Protein AF-A0A388QB40-F1 (afdb_monomer_lite)

pLDDT: mean 79.17, std 16.19, range [28.7, 96.88]

Secondary structure (DSSP, 8-state):
------SSS---PPPHHHHHHHHHHHHHHHHHTT--EEEEPPTTGGG-HHHHHHH-HHHHHHTT-SSEEEE-SS-HHHHHHHH--SEEEES-SSHHHHHHTTSSSEEEEE-TT----HHHHHHHTTTSEEESSHHHHHHHHHHHHHT-SPP----HHHHHHTS-SS-HHHHHHHHT-

Foldseek 3Di:
DDADDDDPPGDGDDDLVVVLVLVLVVLVVCLVLVHQEEAEDAACPPVPPVVCVVRPVVVVVQVPRDRYHYDNNDHLLRCCVVVVDQEDEEADPPPNVLSPLPHQHAYEYACPPPDDDPVLVVQCVLRHHYDPDSVSSVVQVVCVSVVNRDHRNDCVSCCPPPNPDDDPVVVVVVVVD

Structure (mmCIF, N/CA/C/O backbone):
data_AF-A0A388QB40-F1
#
_entry.id   AF-A0A388QB40-F1
#
loop_
_atom_site.group_PDB
_atom_site.id
_atom_site.type_symbol
_atom_site.label_atom_id
_atom_site.label_alt_id
_atom_site.label_comp_id
_atom_site.label_asym_id
_atom_site.label_entity_id
_atom_site.label_seq_id
_atom_site.pdbx_PDB_ins_code
_atom_site.Cartn_x
_atom_site.Cartn_y
_atom_site.Cartn_z
_atom_site.occupancy
_atom_site.B_iso_or_equiv
_atom_site.auth_seq_id
_atom_site.auth_comp_id
_atom_site.auth_asym_id
_atom_site.auth_atom_id
_atom_site.pdbx_PDB_model_num
ATOM 1 N N . MET A 1 1 ? 26.230 8.023 7.427 1.00 31.20 1 MET A N 1
ATOM 2 C CA . MET A 1 1 ? 25.124 7.946 6.451 1.00 31.20 1 MET A CA 1
ATOM 3 C C . MET A 1 1 ? 24.905 6.461 6.228 1.00 31.20 1 MET A C 1
ATOM 5 O O . MET A 1 1 ? 25.755 5.847 5.604 1.00 31.20 1 MET A O 1
ATOM 9 N N . ASN A 1 2 ? 23.902 5.859 6.870 1.00 28.70 2 ASN A N 1
ATOM 10 C CA . ASN A 1 2 ? 23.722 4.404 6.849 1.00 28.70 2 ASN A CA 1
ATOM 11 C C . ASN A 1 2 ? 22.47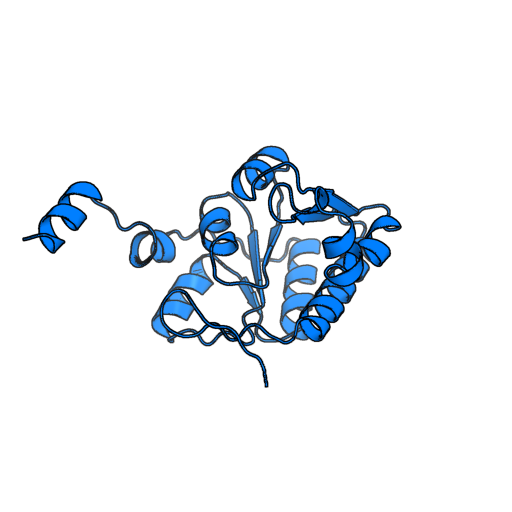9 4.088 6.024 1.00 28.70 2 ASN A C 1
ATOM 13 O O . ASN A 1 2 ? 21.368 4.128 6.542 1.00 28.70 2 ASN A O 1
ATOM 17 N N . PHE A 1 3 ? 22.694 3.834 4.740 1.00 31.09 3 PHE A N 1
ATOM 18 C CA . PHE A 1 3 ? 21.714 3.220 3.853 1.00 31.09 3 PHE A CA 1
ATOM 19 C C . PHE A 1 3 ? 22.102 1.742 3.727 1.00 31.09 3 PHE A C 1
ATOM 21 O O . PHE A 1 3 ? 23.286 1.451 3.549 1.00 31.09 3 PHE A O 1
ATOM 28 N N . SER A 1 4 ? 21.152 0.814 3.850 1.00 31.53 4 SER A N 1
ATOM 29 C CA . SER A 1 4 ? 21.354 -0.562 3.379 1.00 31.53 4 SER A CA 1
ATOM 30 C C . SER A 1 4 ? 20.604 -0.740 2.066 1.00 31.53 4 SER A C 1
ATOM 32 O O . SER A 1 4 ? 19.556 -0.137 1.879 1.00 31.53 4 SER A O 1
ATOM 34 N N . CYS A 1 5 ? 21.171 -1.524 1.155 1.00 30.67 5 CYS A N 1
ATOM 35 C CA . CYS A 1 5 ? 20.652 -1.742 -0.190 1.00 30.67 5 CYS A CA 1
ATOM 36 C C . CYS A 1 5 ? 20.252 -3.214 -0.359 1.00 30.67 5 CYS A C 1
ATOM 38 O O . CYS A 1 5 ? 21.020 -4.090 0.034 1.00 30.67 5 CYS A O 1
ATOM 40 N N . ASP A 1 6 ? 19.116 -3.448 -1.024 1.00 37.12 6 ASP A N 1
ATOM 41 C CA . ASP A 1 6 ? 19.009 -4.219 -2.277 1.00 37.12 6 ASP A CA 1
ATOM 42 C C . ASP A 1 6 ? 17.975 -5.361 -2.345 1.00 37.12 6 ASP A C 1
ATOM 44 O O . ASP A 1 6 ? 17.721 -6.056 -1.364 1.00 37.12 6 ASP A O 1
ATOM 48 N N . ILE A 1 7 ? 17.514 -5.626 -3.576 1.00 34.88 7 ILE A N 1
ATOM 49 C CA . ILE A 1 7 ? 17.654 -6.981 -4.139 1.00 34.88 7 ILE A CA 1
ATOM 50 C C . ILE A 1 7 ? 18.065 -7.027 -5.630 1.00 34.88 7 ILE A C 1
ATOM 52 O O . ILE A 1 7 ? 18.491 -8.090 -6.069 1.00 34.88 7 ILE A O 1
ATOM 56 N N . PHE A 1 8 ? 18.047 -5.921 -6.397 1.00 35.03 8 PHE A N 1
ATOM 57 C CA . PHE A 1 8 ? 18.656 -5.909 -7.740 1.00 35.03 8 PHE A CA 1
ATOM 58 C C . PHE A 1 8 ? 19.428 -4.654 -8.213 1.00 35.03 8 PHE A C 1
ATOM 60 O O . PHE A 1 8 ? 19.927 -4.744 -9.330 1.00 35.03 8 PHE A O 1
ATOM 67 N N . ASN A 1 9 ? 19.541 -3.522 -7.485 1.00 38.91 9 ASN A N 1
ATOM 68 C CA . ASN A 1 9 ? 20.606 -2.486 -7.621 1.00 38.91 9 ASN A CA 1
ATOM 69 C C . ASN A 1 9 ? 20.472 -1.219 -6.711 1.00 38.91 9 ASN A C 1
ATOM 71 O O . ASN A 1 9 ? 20.919 -0.138 -7.099 1.00 38.91 9 ASN A O 1
ATOM 75 N N . GLY A 1 10 ? 19.908 -1.288 -5.500 1.00 33.69 10 GLY A N 1
ATOM 76 C CA . GLY A 1 10 ? 19.972 -0.153 -4.552 1.00 33.69 10 GLY A CA 1
ATOM 77 C C . GLY A 1 10 ? 18.649 0.520 -4.199 1.00 33.69 10 GLY A C 1
ATOM 78 O O . GLY A 1 10 ? 18.405 1.680 -4.536 1.00 33.69 10 GLY A O 1
ATOM 79 N N . ASP A 1 11 ? 17.846 -0.180 -3.405 1.00 45.34 11 ASP A N 1
ATOM 80 C CA . ASP A 1 11 ? 16.833 0.476 -2.587 1.00 45.34 11 ASP A CA 1
ATOM 81 C C . ASP A 1 11 ? 17.520 1.372 -1.554 1.00 45.34 11 ASP A C 1
ATOM 83 O O . ASP A 1 11 ? 18.259 0.903 -0.689 1.00 45.34 11 ASP A O 1
ATOM 87 N N . MET A 1 12 ? 17.284 2.681 -1.638 1.00 46.84 12 MET A N 1
ATOM 88 C CA . MET A 1 12 ? 17.569 3.583 -0.530 1.00 46.84 12 MET A CA 1
ATOM 89 C C . MET A 1 12 ? 16.438 3.426 0.476 1.00 46.84 12 MET A C 1
ATOM 91 O O . MET A 1 12 ? 15.355 3.967 0.265 1.00 46.84 12 MET A O 1
ATOM 95 N N . PHE A 1 13 ? 16.668 2.717 1.581 1.00 53.62 13 PHE A N 1
ATOM 96 C CA . PHE A 1 13 ? 15.728 2.805 2.693 1.00 53.62 13 PHE A CA 1
ATOM 97 C C . PHE A 1 13 ? 15.800 4.224 3.277 1.00 53.62 13 PHE A C 1
ATOM 99 O O . PHE A 1 13 ? 16.879 4.650 3.712 1.00 53.62 13 PHE A O 1
ATOM 106 N N . PRO A 1 14 ? 14.692 4.991 3.273 1.00 60.06 14 PRO A N 1
ATOM 107 C CA . PRO A 1 14 ? 14.653 6.270 3.964 1.00 60.06 14 PRO A CA 1
ATOM 108 C C . PRO A 1 14 ? 14.970 6.060 5.447 1.00 60.06 14 PRO A C 1
ATOM 110 O O . PRO A 1 14 ? 14.803 4.966 5.992 1.00 60.06 14 PRO A O 1
ATOM 113 N N . ARG A 1 15 ? 15.453 7.112 6.118 1.00 62.41 15 ARG A N 1
ATOM 114 C CA . ARG A 1 15 ? 15.755 7.004 7.548 1.00 62.41 15 ARG A CA 1
ATOM 115 C C . ARG A 1 15 ? 14.504 6.546 8.305 1.00 62.41 15 ARG A C 1
ATOM 117 O O . ARG A 1 15 ? 13.413 7.066 8.071 1.00 62.41 15 ARG A O 1
ATOM 124 N N . ALA A 1 16 ? 14.683 5.595 9.219 1.00 65.69 16 ALA A N 1
ATOM 125 C CA . ALA A 1 16 ? 13.584 4.952 9.937 1.00 65.69 16 ALA A CA 1
ATOM 126 C C . ALA A 1 16 ? 12.666 5.948 10.674 1.00 65.69 16 ALA A C 1
ATOM 128 O O . ALA A 1 16 ? 11.463 5.724 10.759 1.00 65.69 16 ALA A O 1
ATOM 129 N N . ASP A 1 17 ? 13.210 7.069 11.154 1.00 67.00 17 ASP A N 1
ATOM 130 C CA . ASP A 1 17 ? 12.452 8.131 11.820 1.00 67.00 17 ASP A CA 1
ATOM 131 C C . ASP A 1 17 ? 11.488 8.868 10.879 1.00 67.00 17 ASP A C 1
ATOM 133 O O . ASP A 1 17 ? 10.348 9.126 11.261 1.00 67.00 17 ASP A O 1
ATOM 137 N N . LEU A 1 18 ? 11.898 9.140 9.637 1.00 71.12 18 LEU A N 1
ATOM 138 C CA . LEU A 1 18 ? 11.044 9.796 8.639 1.00 71.12 18 LEU A CA 1
ATOM 139 C C . LEU A 1 18 ? 9.889 8.891 8.197 1.00 71.12 18 LEU A C 1
ATOM 141 O O . LEU A 1 18 ? 8.755 9.346 8.055 1.00 71.12 18 LEU A O 1
ATOM 145 N N . VAL A 1 19 ? 10.176 7.600 8.010 1.00 75.31 19 VAL A N 1
ATOM 146 C CA . VAL A 1 19 ? 9.157 6.584 7.701 1.00 75.31 19 VAL A CA 1
ATOM 147 C C . VAL A 1 19 ? 8.140 6.509 8.829 1.00 75.31 19 VAL A C 1
ATOM 149 O O . VAL A 1 19 ? 6.938 6.577 8.593 1.00 75.31 19 VAL A O 1
ATOM 152 N N . LEU A 1 20 ? 8.627 6.437 10.066 1.00 75.00 20 LEU A N 1
ATOM 153 C CA . LEU A 1 20 ? 7.787 6.345 11.245 1.00 75.00 20 LEU A CA 1
ATOM 154 C C . LEU A 1 20 ? 6.868 7.566 11.403 1.00 75.00 20 LEU A C 1
ATOM 156 O O . LEU A 1 20 ? 5.666 7.407 11.625 1.00 75.00 20 LEU A O 1
ATOM 160 N N . GLU A 1 21 ? 7.405 8.781 11.276 1.00 80.25 21 GLU A N 1
ATOM 161 C CA . GLU A 1 21 ? 6.608 10.010 11.360 1.00 80.25 21 GLU A CA 1
ATOM 162 C C . GLU A 1 21 ? 5.497 10.023 10.303 1.00 80.25 21 GLU A C 1
ATOM 164 O O . GLU A 1 21 ? 4.335 10.314 10.605 1.00 80.25 21 GLU A O 1
ATOM 169 N N . ARG A 1 22 ? 5.833 9.651 9.066 1.00 83.38 22 ARG A N 1
ATOM 170 C CA . ARG A 1 22 ? 4.883 9.593 7.956 1.00 83.38 22 ARG A CA 1
ATOM 171 C C . ARG A 1 22 ? 3.786 8.557 8.200 1.00 83.38 22 ARG A C 1
ATOM 173 O O . ARG A 1 22 ? 2.610 8.902 8.092 1.00 83.38 22 ARG A O 1
ATOM 180 N N . GLN A 1 23 ? 4.145 7.341 8.611 1.00 82.19 23 GLN A N 1
ATOM 181 C CA . GLN A 1 23 ? 3.188 6.289 8.974 1.00 82.19 23 GLN A CA 1
ATOM 182 C C . GLN A 1 23 ? 2.219 6.764 10.057 1.00 82.19 23 GLN A C 1
ATOM 184 O O . GLN A 1 23 ? 1.009 6.598 9.917 1.00 82.19 23 GLN A O 1
ATOM 189 N N . LEU A 1 24 ? 2.724 7.420 11.105 1.00 82.06 24 LEU A N 1
ATOM 190 C CA . LEU A 1 24 ? 1.883 7.965 12.169 1.00 82.06 24 LEU A CA 1
ATOM 191 C C . LEU A 1 24 ? 0.919 9.034 11.668 1.00 82.06 24 LEU A C 1
ATOM 193 O O . LEU A 1 24 ? -0.250 9.030 12.055 1.00 82.06 24 LEU A O 1
ATOM 197 N N . ARG A 1 25 ? 1.372 9.939 10.798 1.00 86.81 25 ARG A N 1
ATOM 198 C CA . ARG A 1 25 ? 0.503 10.960 10.197 1.00 86.81 25 ARG A CA 1
ATOM 199 C C . ARG A 1 25 ? -0.616 10.328 9.368 1.00 86.81 25 ARG A C 1
ATOM 201 O O . ARG A 1 25 ? -1.763 10.747 9.502 1.00 86.81 25 ARG A O 1
ATOM 208 N N . ILE A 1 26 ? -0.300 9.308 8.570 1.00 85.50 26 ILE A N 1
ATOM 209 C CA . ILE A 1 26 ? -1.274 8.578 7.743 1.00 85.50 26 ILE A CA 1
ATOM 210 C C . ILE A 1 26 ? -2.299 7.868 8.625 1.00 85.50 26 ILE A C 1
ATOM 212 O O . ILE A 1 26 ? -3.501 8.043 8.440 1.00 85.50 26 ILE A O 1
ATOM 216 N N . ILE A 1 27 ? -1.833 7.094 9.606 1.00 84.94 27 ILE A N 1
ATOM 217 C CA . ILE A 1 27 ? -2.702 6.302 10.478 1.00 84.94 27 ILE A CA 1
ATOM 218 C C . ILE A 1 27 ? -3.625 7.218 11.290 1.00 84.94 27 ILE A C 1
ATOM 220 O O . ILE A 1 27 ? -4.828 6.979 11.334 1.00 84.94 27 ILE A O 1
ATOM 224 N N . ASN A 1 28 ? -3.097 8.299 11.873 1.00 86.25 28 ASN A N 1
ATOM 225 C CA . ASN A 1 28 ? -3.915 9.265 12.609 1.00 86.25 28 ASN A CA 1
ATOM 226 C C . ASN A 1 28 ? -4.982 9.901 11.713 1.00 86.25 28 ASN A C 1
ATOM 228 O O . ASN A 1 28 ? -6.122 10.059 12.135 1.00 86.25 28 ASN A O 1
ATOM 232 N N . PHE A 1 29 ? -4.638 10.245 10.472 1.00 88.00 29 PHE A N 1
ATOM 233 C CA . PHE A 1 29 ? -5.613 10.778 9.530 1.00 88.00 29 PHE A CA 1
ATOM 234 C C . PHE A 1 29 ? -6.719 9.760 9.214 1.00 88.00 29 PHE A C 1
ATOM 236 O O . PHE A 1 29 ? -7.898 10.089 9.328 1.00 88.00 29 PHE A O 1
ATOM 243 N N . LEU A 1 30 ? -6.362 8.515 8.891 1.00 87.25 30 LEU A N 1
ATOM 244 C CA . LEU A 1 30 ? -7.333 7.448 8.624 1.00 87.25 30 LEU A CA 1
ATOM 245 C C . LEU A 1 30 ? -8.244 7.185 9.832 1.00 87.25 30 LEU A C 1
ATOM 247 O O . LEU A 1 30 ? -9.455 7.036 9.665 1.00 87.25 30 LEU A O 1
ATOM 251 N N . GLU A 1 31 ? -7.683 7.219 11.042 1.00 85.88 31 GLU A N 1
ATOM 252 C CA . GLU A 1 31 ? -8.436 7.129 12.294 1.00 85.88 31 GLU A CA 1
ATOM 253 C C . GLU A 1 31 ? -9.462 8.267 12.411 1.00 85.88 31 GLU A C 1
ATOM 255 O O . GLU A 1 31 ? -10.620 8.009 12.742 1.00 85.88 31 GLU A O 1
ATOM 260 N N . THR A 1 32 ? -9.084 9.516 12.098 1.00 87.94 32 THR A N 1
ATOM 261 C CA . THR A 1 32 ? -10.031 10.651 12.119 1.00 87.94 32 THR A CA 1
ATOM 262 C C . THR A 1 32 ? -11.146 10.530 11.084 1.00 87.94 32 THR A C 1
ATOM 264 O O . THR A 1 32 ? -12.238 11.052 11.297 1.00 87.94 32 THR A O 1
ATOM 267 N N . CYS A 1 33 ? -10.899 9.812 9.989 1.00 87.00 33 CYS A N 1
ATOM 268 C CA . CYS A 1 33 ? -11.906 9.500 8.980 1.00 87.00 33 CYS A CA 1
ATOM 269 C C . CYS A 1 33 ? -12.796 8.307 9.374 1.00 87.00 33 CYS A C 1
ATOM 271 O O . CYS A 1 33 ? -13.717 7.976 8.629 1.00 87.00 33 CYS A O 1
ATOM 273 N N . GLY A 1 34 ? -12.535 7.654 10.513 1.00 86.44 34 GLY A N 1
ATOM 274 C CA . GLY A 1 34 ? -13.259 6.463 10.963 1.00 86.44 34 GLY A CA 1
ATOM 275 C C . GLY A 1 34 ? -12.975 5.217 10.120 1.00 86.44 34 GLY A C 1
ATOM 276 O O . GLY A 1 34 ? -13.768 4.274 10.129 1.00 86.44 34 GLY A O 1
ATOM 277 N N . ALA A 1 35 ? -11.876 5.207 9.360 1.00 87.25 35 ALA A N 1
ATOM 278 C CA . ALA A 1 35 ? -11.496 4.053 8.560 1.00 87.25 35 ALA A CA 1
ATOM 279 C C . ALA A 1 35 ? -10.994 2.926 9.471 1.00 87.25 35 ALA A C 1
ATOM 281 O O . ALA A 1 35 ? -10.178 3.154 10.360 1.00 87.25 35 ALA A O 1
ATOM 282 N N . SER A 1 36 ? -11.452 1.697 9.225 1.00 89.88 36 SER A N 1
ATOM 283 C CA . SER A 1 36 ? -10.877 0.513 9.866 1.00 89.88 36 SER A CA 1
ATOM 284 C C . SER A 1 36 ? -9.539 0.180 9.211 1.00 89.88 36 SER A C 1
ATOM 286 O O . SER A 1 36 ? -9.489 -0.112 8.016 1.00 89.88 36 SER A O 1
ATOM 288 N N . VAL A 1 37 ? -8.459 0.237 9.984 1.00 89.44 37 VAL A N 1
ATOM 289 C CA . VAL A 1 37 ? -7.084 0.059 9.507 1.00 89.44 37 VAL A CA 1
ATOM 290 C C . VAL A 1 37 ? -6.473 -1.176 10.153 1.00 89.44 37 VAL A C 1
ATOM 292 O O . VAL A 1 37 ? -6.509 -1.338 11.370 1.00 89.44 37 VAL A O 1
ATOM 295 N N . VAL A 1 38 ? -5.851 -2.033 9.345 1.00 89.56 38 VAL A N 1
ATOM 296 C CA . VAL A 1 38 ? -5.003 -3.121 9.841 1.00 89.56 38 VAL A CA 1
ATOM 297 C C . VAL A 1 38 ? -3.556 -2.789 9.521 1.00 89.56 38 VAL A C 1
ATOM 299 O O . VAL A 1 38 ? -3.171 -2.658 8.362 1.00 89.56 38 VAL A O 1
ATOM 302 N N . ILE A 1 39 ? -2.742 -2.671 10.561 1.00 87.38 39 ILE A N 1
ATOM 303 C CA . ILE A 1 39 ? -1.305 -2.458 10.456 1.00 87.38 39 ILE A CA 1
ATOM 304 C C . ILE A 1 39 ? -0.649 -3.830 10.422 1.00 87.38 39 ILE A C 1
ATOM 306 O O . ILE A 1 39 ? -0.590 -4.548 11.427 1.00 87.38 39 ILE A O 1
ATOM 310 N N . LYS A 1 40 ? -0.183 -4.208 9.232 1.00 88.25 40 LYS A N 1
ATOM 311 C CA . LYS A 1 40 ? 0.470 -5.491 9.004 1.00 88.25 40 LYS A CA 1
ATOM 312 C C . LYS A 1 40 ? 1.952 -5.409 9.350 1.00 88.25 40 LYS A C 1
ATOM 314 O O . LYS A 1 40 ? 2.702 -4.669 8.723 1.00 88.25 40 LYS A O 1
ATOM 319 N N . LEU A 1 41 ? 2.375 -6.223 10.311 1.00 81.56 41 LEU A N 1
ATOM 320 C CA . LEU A 1 41 ? 3.786 -6.416 10.644 1.00 81.56 41 LEU A CA 1
ATOM 321 C C . LEU A 1 41 ? 4.329 -7.698 10.005 1.00 81.56 41 LEU A C 1
ATOM 323 O O . LEU A 1 41 ? 3.564 -8.539 9.527 1.00 81.56 41 LEU A O 1
ATOM 327 N N . PHE A 1 42 ? 5.648 -7.885 10.017 1.00 81.31 42 PHE A N 1
ATOM 328 C CA . PHE A 1 42 ? 6.237 -9.166 9.627 1.00 81.31 42 PHE A CA 1
ATOM 329 C C . PHE A 1 42 ? 5.740 -10.295 10.534 1.00 81.31 42 PHE A C 1
ATOM 331 O O . PHE A 1 42 ? 5.559 -10.108 11.736 1.00 81.31 42 PHE A O 1
ATOM 338 N N . LYS A 1 43 ? 5.521 -11.483 9.959 1.00 84.62 43 LYS A N 1
ATOM 339 C CA . LYS A 1 43 ? 4.956 -12.614 10.700 1.00 84.62 43 LYS A CA 1
ATOM 340 C C . LYS A 1 43 ? 5.835 -12.982 11.900 1.00 84.62 43 LYS A C 1
ATOM 342 O O . LYS A 1 43 ? 7.020 -13.266 11.745 1.00 84.62 43 LYS A O 1
ATOM 347 N N . GLY A 1 44 ? 5.246 -12.993 13.093 1.00 80.81 44 GLY A N 1
ATOM 348 C CA . GLY A 1 44 ? 5.904 -13.308 14.357 1.00 80.81 44 GLY A CA 1
ATOM 349 C C . GLY A 1 44 ? 6.839 -12.222 14.885 1.00 80.81 44 GLY A C 1
ATOM 350 O O . GLY A 1 44 ? 7.580 -12.499 15.833 1.00 80.81 44 GLY A O 1
ATOM 351 N N . SER A 1 45 ? 6.826 -11.010 14.317 1.00 76.62 45 SER A N 1
ATOM 352 C CA . SER A 1 45 ? 7.711 -9.938 14.773 1.00 76.62 45 SER A CA 1
ATOM 353 C C . SER A 1 45 ? 7.456 -9.562 16.231 1.00 76.62 45 SER A C 1
ATOM 355 O O . SER A 1 45 ? 8.410 -9.244 16.936 1.00 76.62 45 SER A O 1
ATOM 357 N N . LEU A 1 46 ? 6.224 -9.674 16.750 1.00 74.25 46 LEU A N 1
ATOM 358 C CA . LEU A 1 46 ? 5.912 -9.295 18.135 1.00 74.25 46 LEU A CA 1
ATOM 359 C C . LEU A 1 46 ? 6.436 -10.284 19.189 1.00 74.25 46 LEU A C 1
ATOM 361 O O . LEU A 1 46 ? 6.483 -9.941 20.373 1.00 74.25 46 LEU A O 1
ATOM 365 N N . LYS A 1 47 ? 6.907 -11.475 18.790 1.00 77.38 47 LYS A N 1
ATOM 366 C CA . LYS A 1 47 ? 7.442 -12.489 19.721 1.00 77.38 47 LYS A CA 1
ATOM 367 C C . LYS A 1 47 ? 8.732 -12.047 20.423 1.00 77.38 47 LYS A C 1
ATOM 369 O O . LYS A 1 47 ? 9.031 -12.552 21.501 1.00 77.38 47 LYS A O 1
ATOM 374 N N . ASN A 1 48 ? 9.473 -11.089 19.860 1.00 67.31 48 ASN A N 1
ATOM 375 C CA . ASN A 1 48 ? 10.755 -10.622 20.395 1.00 67.31 48 ASN A CA 1
ATOM 376 C C . ASN A 1 48 ? 10.642 -9.226 21.048 1.00 67.31 48 ASN A C 1
ATOM 378 O O . ASN A 1 48 ? 11.173 -8.234 20.548 1.00 67.31 48 ASN A O 1
ATOM 382 N N . ARG A 1 49 ? 9.904 -9.143 22.169 1.00 59.62 49 ARG A N 1
ATOM 383 C CA . ARG A 1 49 ? 9.496 -7.885 22.841 1.00 59.62 49 ARG A CA 1
ATOM 384 C C . ARG A 1 49 ? 10.585 -6.798 22.980 1.00 59.62 49 ARG A C 1
ATOM 386 O O . ARG A 1 49 ? 10.279 -5.663 22.619 1.00 59.62 49 ARG A O 1
ATOM 393 N N . PRO A 1 50 ? 11.830 -7.084 23.420 1.00 60.28 50 PRO A N 1
ATOM 394 C CA . PRO A 1 50 ? 12.840 -6.037 23.638 1.00 60.28 50 PRO A CA 1
ATOM 395 C C . PRO A 1 50 ? 13.307 -5.334 22.354 1.00 60.28 50 PRO A C 1
ATOM 397 O O . PRO A 1 50 ? 13.724 -4.177 22.384 1.00 60.28 50 PRO A O 1
ATOM 400 N N . TRP A 1 51 ? 13.238 -6.024 21.213 1.00 55.72 51 TRP A N 1
ATOM 401 C CA . TRP A 1 51 ? 13.579 -5.452 19.910 1.00 55.72 51 TRP A CA 1
ATOM 402 C C . TRP A 1 51 ? 12.460 -4.527 19.399 1.00 55.72 51 TRP A C 1
ATOM 404 O O . TRP A 1 51 ? 12.720 -3.523 18.740 1.00 55.72 51 TRP A O 1
ATOM 414 N N . ASN A 1 52 ? 11.213 -4.816 19.777 1.00 56.25 52 ASN A N 1
ATOM 415 C CA . ASN A 1 52 ? 10.019 -4.159 19.247 1.00 56.25 52 ASN A CA 1
ATOM 416 C C . ASN A 1 52 ? 9.703 -2.812 19.893 1.00 56.25 52 ASN A C 1
ATOM 418 O O . ASN A 1 52 ? 9.318 -1.888 19.183 1.00 56.25 52 ASN A O 1
ATOM 422 N N . GLU A 1 53 ? 9.894 -2.679 21.208 1.00 56.06 53 GLU A N 1
ATOM 423 C CA . GLU A 1 53 ? 9.675 -1.406 21.921 1.00 56.06 53 GLU A CA 1
ATOM 424 C C . GLU A 1 53 ? 10.629 -0.304 21.428 1.00 56.06 53 GLU A C 1
ATOM 426 O O . GLU A 1 53 ? 10.282 0.874 21.442 1.00 56.06 53 GLU A O 1
ATOM 431 N N . ASN A 1 54 ? 11.803 -0.697 20.918 1.00 53.12 54 ASN A N 1
ATOM 432 C CA . ASN A 1 54 ? 12.820 0.218 20.400 1.00 53.12 54 ASN A CA 1
ATOM 433 C C . ASN A 1 54 ? 12.707 0.477 18.886 1.00 53.12 54 ASN A C 1
ATOM 435 O O . ASN A 1 54 ? 13.061 1.563 18.435 1.00 53.12 54 ASN A O 1
ATOM 439 N N . MET A 1 55 ? 12.226 -0.493 18.096 1.00 52.50 55 MET A N 1
ATOM 440 C CA . MET A 1 55 ? 12.133 -0.369 16.630 1.00 52.50 55 MET A CA 1
ATOM 441 C C . MET A 1 55 ? 10.770 0.130 16.138 1.00 52.50 55 MET A C 1
ATOM 443 O O . MET A 1 55 ? 10.695 0.770 15.092 1.00 52.50 55 MET A O 1
ATOM 447 N N . PHE A 1 56 ? 9.690 -0.118 16.883 1.00 62.50 56 PHE A N 1
ATOM 448 C CA . PHE A 1 56 ? 8.333 0.256 16.484 1.00 62.50 56 PHE A CA 1
ATOM 449 C C . PHE A 1 56 ? 7.770 1.333 17.408 1.00 62.50 56 PHE A C 1
ATOM 451 O O . PHE A 1 56 ? 6.783 1.118 18.111 1.00 62.50 56 PHE A O 1
ATOM 458 N N . GLY A 1 57 ? 8.354 2.535 17.369 1.00 59.00 57 GLY A N 1
ATOM 459 C CA . GLY A 1 57 ? 7.804 3.701 18.075 1.00 59.00 57 GLY A CA 1
ATOM 460 C C . GLY A 1 57 ? 6.335 3.983 17.715 1.00 59.00 57 GLY A C 1
ATOM 461 O O . GLY A 1 57 ? 5.577 4.494 18.540 1.00 59.00 57 GLY A O 1
ATOM 462 N N . SER A 1 58 ? 5.888 3.556 16.527 1.00 60.84 58 SER A N 1
ATOM 463 C CA . SER A 1 58 ? 4.487 3.635 16.109 1.00 60.84 58 SER A CA 1
ATOM 464 C C . SER A 1 58 ? 3.583 2.692 16.879 1.00 60.84 58 SER A C 1
ATOM 466 O O . SER A 1 58 ? 2.436 3.049 17.122 1.00 60.84 58 SER A O 1
ATOM 468 N N . PHE A 1 59 ? 4.076 1.539 17.333 1.00 66.12 59 PHE A N 1
ATOM 469 C CA . PHE A 1 59 ? 3.278 0.549 18.057 1.00 66.12 59 PHE A CA 1
ATOM 470 C C . PHE A 1 59 ? 2.626 1.135 19.318 1.00 66.12 59 PHE A C 1
ATOM 472 O O . PHE A 1 59 ? 1.460 0.877 19.623 1.00 66.12 59 PHE A O 1
ATOM 479 N N . HIS A 1 60 ? 3.348 1.994 20.037 1.00 66.25 60 HIS A N 1
ATOM 480 C CA . HIS A 1 60 ? 2.799 2.662 21.214 1.00 66.25 60 HIS A CA 1
ATOM 481 C C . HIS A 1 60 ? 1.799 3.769 20.884 1.00 66.25 60 HIS A C 1
ATOM 483 O O . HIS A 1 60 ? 0.904 4.016 21.692 1.00 66.25 60 HIS A O 1
ATOM 489 N N . ALA A 1 61 ? 1.930 4.412 19.726 1.00 66.88 61 ALA A N 1
ATOM 490 C CA . ALA A 1 61 ? 0.982 5.421 19.272 1.00 66.88 61 ALA A CA 1
ATOM 491 C C . ALA A 1 61 ? -0.316 4.784 18.746 1.00 66.88 61 ALA A C 1
ATOM 493 O O . ALA A 1 61 ? -1.398 5.304 19.000 1.00 66.88 61 ALA A O 1
ATOM 494 N N . ILE A 1 62 ? -0.220 3.628 18.082 1.00 70.31 62 ILE A N 1
ATOM 495 C CA . ILE A 1 62 ? -1.362 2.961 17.437 1.00 70.31 62 ILE A CA 1
ATOM 496 C C . ILE A 1 62 ? -2.223 2.153 18.413 1.00 70.31 62 ILE A C 1
ATOM 498 O O . ILE A 1 62 ? -3.410 1.984 18.163 1.00 70.31 62 ILE A O 1
ATOM 502 N N . LYS A 1 63 ? -1.673 1.703 19.554 1.00 69.50 63 LYS A N 1
ATOM 503 C CA . LYS A 1 63 ? -2.408 0.882 20.543 1.00 69.50 63 LYS A CA 1
ATOM 504 C C . LYS A 1 63 ? -3.656 1.560 21.127 1.00 69.50 63 LYS A C 1
ATOM 506 O O . LYS A 1 63 ? -4.509 0.885 21.688 1.00 69.50 63 LYS A O 1
ATOM 511 N N . ASN A 1 64 ? -3.707 2.892 21.069 1.00 71.38 64 ASN A N 1
ATOM 512 C CA . ASN A 1 64 ? -4.794 3.697 21.629 1.00 71.38 64 ASN A CA 1
ATOM 513 C C . ASN A 1 64 ? -5.819 4.129 20.567 1.00 71.38 64 ASN A C 1
ATOM 515 O O . ASN A 1 64 ? -6.796 4.798 20.909 1.00 71.38 64 ASN A O 1
ATOM 519 N N . LEU A 1 65 ? -5.586 3.804 19.295 1.00 77.69 65 LEU A N 1
ATOM 520 C CA . LEU A 1 65 ? -6.482 4.154 18.199 1.00 77.69 65 LEU A CA 1
ATOM 521 C C . LEU A 1 65 ? -7.638 3.152 18.156 1.00 77.69 65 LEU A C 1
ATOM 523 O O . LEU A 1 65 ? -7.439 1.953 18.349 1.00 77.69 65 LEU A O 1
ATOM 527 N N . ARG A 1 66 ? -8.862 3.643 17.961 1.00 81.00 66 ARG A N 1
ATOM 528 C CA . ARG A 1 66 ? -10.090 2.851 18.116 1.00 81.00 66 ARG A CA 1
ATOM 529 C C . ARG A 1 66 ? -10.401 2.022 16.882 1.00 81.00 66 ARG A C 1
ATOM 531 O O . ARG A 1 66 ? -11.009 0.964 17.017 1.00 81.00 66 ARG A O 1
ATOM 538 N N . HIS A 1 67 ? -10.003 2.494 15.704 1.00 83.31 67 HIS A N 1
ATOM 539 C CA . HIS A 1 67 ? -10.282 1.835 14.431 1.00 83.31 67 HIS A CA 1
ATOM 540 C C . HIS A 1 67 ? -9.044 1.153 13.840 1.00 83.31 67 HIS A C 1
ATOM 542 O O . HIS A 1 67 ? -9.086 0.691 12.703 1.00 83.31 67 HIS A O 1
ATOM 548 N N . CYS A 1 68 ? -7.952 1.049 14.604 1.00 83.62 68 CYS A N 1
ATOM 549 C CA . CYS A 1 68 ? -6.723 0.400 14.163 1.00 83.62 68 CYS A CA 1
ATOM 550 C C . CYS A 1 68 ? -6.508 -0.941 14.875 1.00 83.62 68 CYS A C 1
ATOM 552 O O . CYS A 1 68 ? -6.603 -1.036 16.097 1.00 83.62 68 CYS A O 1
ATOM 554 N N . ALA A 1 69 ? -6.140 -1.967 14.113 1.00 84.19 69 ALA A N 1
ATOM 555 C CA . ALA A 1 69 ? -5.672 -3.250 14.623 1.00 84.19 69 ALA A CA 1
ATOM 556 C C . ALA A 1 69 ? -4.233 -3.511 14.166 1.00 84.19 69 ALA A C 1
ATOM 558 O O . ALA A 1 69 ? -3.814 -3.052 13.105 1.00 84.19 69 ALA A O 1
ATOM 559 N N . VAL A 1 70 ? -3.476 -4.279 14.948 1.00 83.88 70 VAL A N 1
ATOM 560 C CA . VAL A 1 70 ? -2.129 -4.738 14.580 1.00 83.88 70 VAL A CA 1
ATOM 561 C C . VAL A 1 70 ? -2.179 -6.240 14.337 1.00 83.88 70 VAL A C 1
ATOM 563 O O . VAL A 1 70 ? -2.711 -6.968 15.171 1.00 83.88 70 VAL A O 1
ATOM 566 N N . ASN A 1 71 ? -1.621 -6.706 13.218 1.00 85.69 71 ASN A N 1
ATOM 567 C CA . ASN A 1 71 ? -1.534 -8.131 12.900 1.00 85.69 71 ASN A CA 1
ATOM 568 C C . ASN A 1 71 ? -0.096 -8.529 12.546 1.00 85.69 71 ASN A C 1
ATOM 570 O O . ASN A 1 71 ? 0.445 -8.111 11.516 1.00 85.69 71 ASN A O 1
ATOM 574 N N . ASP A 1 72 ? 0.491 -9.415 13.346 1.00 86.31 72 ASP A N 1
ATOM 575 C CA . ASP A 1 72 ? 1.754 -10.099 13.059 1.00 86.31 72 ASP A CA 1
ATOM 576 C C . ASP A 1 72 ? 1.591 -11.628 12.965 1.00 86.31 72 ASP A C 1
ATOM 578 O O . ASP A 1 72 ? 2.571 -12.348 12.820 1.00 86.31 72 ASP A O 1
ATOM 582 N N . GLU A 1 73 ? 0.370 -12.154 13.027 1.00 90.06 73 GLU A N 1
ATOM 583 C CA . GLU A 1 73 ? 0.135 -13.604 13.015 1.00 90.06 73 GLU A CA 1
ATOM 584 C C . GLU A 1 73 ? 0.102 -14.184 11.599 1.00 90.06 73 GLU A C 1
ATOM 586 O O . GLU A 1 73 ? 0.512 -15.324 11.377 1.00 90.06 73 GLU A O 1
ATOM 591 N N . LEU A 1 74 ? -0.354 -13.387 10.634 1.00 90.44 74 LEU A N 1
ATOM 592 C CA . LEU A 1 74 ? -0.491 -13.781 9.235 1.00 90.44 74 LEU A CA 1
ATOM 593 C C . LEU A 1 74 ? 0.723 -13.316 8.416 1.00 90.44 74 LEU A C 1
ATOM 595 O O . LEU A 1 74 ? 1.463 -12.419 8.819 1.00 90.44 74 LEU A O 1
ATOM 599 N N . THR A 1 75 ? 0.958 -13.907 7.254 1.00 90.31 75 THR A N 1
ATOM 600 C CA . THR A 1 75 ? 1.737 -13.273 6.177 1.00 90.31 75 THR A CA 1
ATOM 601 C C . THR A 1 75 ? 0.910 -12.148 5.545 1.00 90.31 75 THR A C 1
ATOM 603 O O . THR A 1 75 ? -0.254 -11.959 5.905 1.00 90.31 75 THR A O 1
ATOM 606 N N . LEU A 1 76 ? 1.498 -11.338 4.658 1.00 89.81 76 LEU A N 1
ATOM 607 C CA . LEU A 1 76 ? 0.720 -10.307 3.967 1.00 89.81 76 LEU A CA 1
ATOM 608 C C . LEU A 1 76 ? -0.358 -10.945 3.083 1.00 89.81 76 LEU A C 1
ATOM 610 O O . LEU A 1 76 ? -1.517 -10.578 3.219 1.00 89.81 76 LEU A O 1
ATOM 614 N N . ASP A 1 77 ? 0.000 -11.937 2.270 1.00 90.56 77 ASP A N 1
ATOM 615 C CA . ASP A 1 77 ? -0.942 -12.677 1.422 1.00 90.56 77 ASP A CA 1
ATOM 616 C C . ASP A 1 77 ? -2.109 -13.287 2.226 1.00 90.56 77 ASP A C 1
ATOM 618 O O . ASP A 1 77 ? -3.277 -13.014 1.946 1.00 90.56 77 ASP A O 1
ATOM 622 N N . GLU A 1 78 ? -1.804 -13.998 3.321 1.00 93.56 78 GLU A N 1
ATOM 623 C CA . GLU A 1 78 ? -2.823 -14.533 4.239 1.00 93.56 78 GLU A CA 1
ATOM 624 C C . GLU A 1 78 ? -3.725 -13.420 4.809 1.00 93.56 78 GLU A C 1
ATOM 626 O O . GLU A 1 78 ? -4.931 -13.610 4.961 1.00 93.56 78 GLU A O 1
ATOM 631 N N . ALA A 1 79 ? -3.167 -12.247 5.124 1.00 93.25 79 ALA A N 1
ATOM 632 C CA . ALA A 1 79 ? -3.934 -11.120 5.645 1.00 93.25 79 ALA A CA 1
ATOM 633 C C . ALA A 1 79 ? -4.828 -10.467 4.581 1.00 93.25 79 ALA A C 1
ATOM 635 O O . ALA A 1 79 ? -5.950 -10.076 4.902 1.00 93.25 79 ALA A O 1
ATOM 636 N N . LEU A 1 80 ? -4.374 -10.363 3.331 1.00 93.31 80 LEU A N 1
ATOM 637 C CA . LEU A 1 80 ? -5.182 -9.846 2.222 1.00 93.31 80 LEU A CA 1
ATOM 638 C C . LEU A 1 80 ? -6.401 -10.743 1.973 1.00 93.31 80 LEU A C 1
ATOM 640 O O . LEU A 1 80 ? -7.515 -10.236 1.838 1.00 93.31 80 LEU A O 1
ATOM 644 N N . LEU A 1 81 ? -6.208 -12.063 2.024 1.00 94.06 81 LEU A N 1
ATOM 645 C CA . LEU A 1 81 ? -7.291 -13.044 1.923 1.00 94.06 81 LEU A CA 1
ATOM 646 C C . LEU A 1 81 ? -8.217 -13.041 3.143 1.00 94.06 81 LEU A C 1
ATOM 648 O O . LEU A 1 81 ? -9.412 -13.261 2.996 1.00 94.06 81 LEU A O 1
ATOM 652 N N . HIS A 1 82 ? -7.687 -12.815 4.345 1.00 94.94 82 HIS A N 1
ATOM 653 C CA . HIS A 1 82 ? -8.483 -12.846 5.573 1.00 94.94 82 HIS A CA 1
ATOM 654 C C . HIS A 1 82 ? -9.322 -11.577 5.776 1.00 94.94 82 HIS A C 1
ATOM 656 O O . HIS A 1 82 ? -10.497 -11.659 6.130 1.00 94.94 82 HIS A O 1
ATOM 662 N N . TYR A 1 83 ? -8.719 -10.401 5.584 1.00 93.50 83 TYR A N 1
ATOM 663 C CA . TYR A 1 83 ? -9.365 -9.117 5.865 1.00 93.50 83 TYR A CA 1
ATOM 664 C C . TYR A 1 83 ? -10.115 -8.535 4.665 1.00 93.50 83 TYR A C 1
ATOM 666 O O . TYR A 1 83 ? -10.914 -7.622 4.862 1.00 93.50 83 TYR A O 1
ATOM 674 N N . HIS A 1 84 ? -9.852 -9.020 3.445 1.00 93.94 84 HIS A N 1
ATOM 675 C CA . HIS A 1 84 ? -10.393 -8.470 2.196 1.00 93.94 84 HIS A CA 1
ATOM 676 C C . HIS A 1 84 ? -10.343 -6.930 2.151 1.00 93.94 84 HIS A C 1
ATOM 678 O O . HIS A 1 84 ? -11.380 -6.271 1.996 1.00 93.94 84 HIS A O 1
ATOM 684 N N . PRO A 1 85 ? -9.160 -6.317 2.354 1.00 95.19 85 PRO A N 1
ATOM 685 C CA . PRO A 1 85 ? -9.064 -4.869 2.381 1.00 95.19 85 PRO A CA 1
ATOM 686 C C . PRO A 1 85 ? -9.442 -4.288 1.018 1.00 95.19 85 PRO A C 1
ATOM 688 O O . PRO A 1 85 ? -9.152 -4.863 -0.024 1.00 95.19 85 PRO A O 1
ATOM 691 N N . LYS A 1 86 ? -10.056 -3.103 1.030 1.00 94.94 86 LYS A N 1
ATOM 692 C CA . LYS A 1 86 ? -10.375 -2.351 -0.196 1.00 94.94 86 LYS A CA 1
ATOM 693 C C . LYS A 1 86 ? -9.184 -1.550 -0.733 1.00 94.94 86 LYS A C 1
ATOM 695 O O . LYS A 1 86 ? -9.146 -1.224 -1.915 1.00 94.94 86 LYS A O 1
ATOM 700 N N . LEU A 1 87 ? -8.230 -1.234 0.141 1.00 95.25 87 LEU A N 1
ATOM 701 C CA . LEU A 1 87 ? -7.018 -0.486 -0.164 1.00 95.25 87 LEU A CA 1
ATOM 702 C C . LEU A 1 87 ? -5.849 -1.067 0.629 1.00 95.25 87 LEU A C 1
ATOM 704 O O . LEU A 1 87 ? -5.962 -1.287 1.836 1.00 95.25 87 LEU A O 1
ATOM 708 N N . VAL A 1 88 ? -4.719 -1.242 -0.046 1.00 94.88 88 VAL A N 1
ATOM 709 C CA . VAL A 1 88 ? -3.416 -1.498 0.562 1.00 94.88 88 VAL A CA 1
ATOM 710 C C . VAL A 1 88 ? -2.550 -0.261 0.389 1.00 94.88 88 VAL A C 1
ATOM 712 O O . VAL A 1 88 ? -2.457 0.319 -0.693 1.00 94.88 88 VAL A O 1
ATOM 715 N N . ILE A 1 89 ? -1.907 0.131 1.481 1.00 93.00 89 ILE A N 1
ATOM 716 C CA . ILE A 1 89 ? -0.989 1.258 1.526 1.00 93.00 89 ILE A CA 1
ATOM 717 C C . ILE A 1 89 ? 0.427 0.718 1.706 1.00 93.00 89 ILE A C 1
ATOM 719 O O . ILE A 1 89 ? 0.703 0.019 2.681 1.00 93.00 89 ILE A O 1
ATOM 723 N N . LEU A 1 90 ? 1.316 1.054 0.774 1.00 90.06 90 LEU A N 1
ATOM 724 C CA . LEU A 1 90 ? 2.695 0.580 0.742 1.00 90.06 90 LEU A CA 1
ATOM 725 C C . LEU A 1 90 ? 3.689 1.743 0.792 1.00 90.06 90 LEU A C 1
ATOM 727 O O . LEU A 1 90 ? 3.463 2.814 0.232 1.00 90.06 90 LEU A O 1
ATOM 731 N N . GLU A 1 91 ? 4.837 1.490 1.414 1.00 80.56 91 GLU A N 1
ATOM 732 C CA . GLU A 1 91 ? 5.997 2.396 1.430 1.00 80.56 91 GLU A CA 1
ATOM 733 C C . GLU A 1 91 ? 7.292 1.678 1.009 1.00 80.56 91 GLU A C 1
ATOM 735 O O . GLU A 1 91 ? 8.393 2.172 1.240 1.00 80.56 91 GLU A O 1
ATOM 740 N N . ASN A 1 92 ? 7.169 0.477 0.438 1.00 76.62 92 ASN A N 1
ATOM 741 C CA . ASN A 1 92 ? 8.279 -0.356 -0.012 1.00 76.62 92 ASN A CA 1
ATOM 742 C C . ASN A 1 92 ? 7.891 -1.071 -1.319 1.00 76.62 92 ASN A C 1
ATOM 744 O O . ASN A 1 92 ? 6.761 -1.544 -1.448 1.00 76.62 92 ASN A O 1
ATOM 748 N N . LEU A 1 93 ? 8.835 -1.149 -2.261 1.00 73.56 93 LEU A N 1
ATOM 749 C CA . LEU A 1 93 ? 8.693 -1.792 -3.574 1.00 73.56 93 LEU A CA 1
ATOM 750 C C . LEU A 1 93 ? 8.942 -3.303 -3.586 1.00 73.56 93 LEU A C 1
ATOM 752 O O . LEU A 1 93 ? 8.749 -3.930 -4.624 1.00 73.56 93 LEU A O 1
ATOM 756 N N . GLY A 1 94 ? 9.402 -3.876 -2.474 1.00 76.56 94 GLY A N 1
ATOM 757 C CA . GLY A 1 94 ? 9.762 -5.289 -2.386 1.00 76.56 94 GLY A CA 1
ATOM 758 C C . GLY A 1 94 ? 8.561 -6.240 -2.358 1.00 76.56 94 GLY A C 1
ATOM 759 O O . GLY A 1 94 ? 7.509 -5.994 -2.947 1.00 76.56 94 GLY A O 1
ATOM 760 N N . THR A 1 95 ? 8.705 -7.330 -1.605 1.00 77.88 95 THR A N 1
ATOM 761 C CA . THR A 1 95 ? 7.689 -8.387 -1.461 1.00 77.88 95 THR A CA 1
ATOM 762 C C . THR A 1 95 ? 6.263 -7.883 -1.182 1.00 77.88 95 THR A C 1
ATOM 764 O O . THR A 1 95 ? 5.329 -8.425 -1.764 1.00 77.88 95 THR A O 1
ATOM 767 N N . PRO A 1 96 ? 6.039 -6.812 -0.388 1.00 83.88 96 PRO A N 1
ATOM 768 C CA . PRO A 1 96 ? 4.684 -6.317 -0.169 1.00 83.88 96 PRO A CA 1
ATOM 769 C C . PRO A 1 96 ? 3.949 -5.897 -1.444 1.00 83.88 96 PRO A C 1
ATOM 771 O O . PRO A 1 96 ? 2.743 -6.118 -1.564 1.00 83.88 96 PRO A O 1
ATOM 774 N N . LEU A 1 97 ? 4.667 -5.309 -2.405 1.00 86.19 97 LEU A N 1
ATOM 775 C CA . LEU A 1 97 ? 4.088 -4.935 -3.686 1.00 86.19 97 LEU A CA 1
ATOM 776 C C . LEU A 1 97 ? 3.754 -6.180 -4.508 1.00 86.19 97 LEU A C 1
ATOM 778 O O . LEU A 1 97 ? 2.633 -6.280 -4.999 1.00 86.19 97 LEU A O 1
ATOM 782 N N . SER A 1 98 ? 4.688 -7.131 -4.625 1.00 84.06 98 SER A N 1
ATOM 783 C CA . SER A 1 98 ? 4.441 -8.362 -5.382 1.00 84.06 98 SER A CA 1
ATOM 784 C C . SER A 1 98 ? 3.270 -9.152 -4.814 1.00 84.06 98 SER A C 1
ATOM 786 O O . SER A 1 98 ? 2.440 -9.604 -5.585 1.00 84.06 98 SER A O 1
ATOM 788 N N . ASP A 1 99 ? 3.152 -9.263 -3.492 1.00 85.06 99 ASP A N 1
ATOM 789 C CA . ASP A 1 99 ? 2.049 -9.995 -2.869 1.00 85.06 99 ASP A CA 1
ATOM 790 C C . ASP A 1 99 ? 0.713 -9.303 -3.152 1.00 85.06 99 ASP A C 1
ATOM 792 O O . ASP A 1 99 ? -0.268 -9.962 -3.470 1.00 85.06 99 ASP A O 1
ATOM 796 N N . SER A 1 100 ? 0.677 -7.968 -3.100 1.00 89.81 100 SER A N 1
ATOM 797 C CA . SER A 1 100 ? -0.567 -7.197 -3.216 1.00 89.81 100 SER A CA 1
ATOM 798 C C . SER A 1 100 ? -1.133 -7.140 -4.635 1.00 89.81 100 SER A C 1
ATOM 800 O O . SER A 1 100 ? -2.350 -7.047 -4.800 1.00 89.81 100 SER A O 1
ATOM 802 N N . VAL A 1 101 ? -0.291 -7.180 -5.675 1.00 88.44 101 VAL A N 1
ATOM 803 C CA . VAL A 1 101 ? -0.749 -6.957 -7.060 1.00 88.44 101 VAL A CA 1
ATOM 804 C C . VAL A 1 101 ? -1.721 -8.025 -7.581 1.00 88.44 101 VAL A C 1
ATOM 806 O O . VAL A 1 101 ? -2.492 -7.698 -8.487 1.00 88.44 101 VAL A O 1
ATOM 809 N N . PHE A 1 102 ? -1.754 -9.236 -7.000 1.00 85.00 102 PHE A N 1
ATOM 810 C CA . PHE A 1 102 ? -2.696 -10.315 -7.379 1.00 85.00 102 PHE A CA 1
ATOM 811 C C . PHE A 1 102 ? -4.087 -10.184 -6.797 1.00 85.00 102 PHE A C 1
ATOM 813 O O . PHE A 1 102 ? -5.020 -10.807 -7.300 1.00 85.00 102 PHE A O 1
ATOM 820 N N . HIS A 1 103 ? -4.230 -9.425 -5.720 1.00 90.00 103 HIS A N 1
ATOM 821 C CA . HIS A 1 103 ? -5.499 -9.342 -5.016 1.00 90.00 103 HIS A CA 1
ATOM 822 C C . HIS A 1 103 ? -6.394 -8.301 -5.673 1.00 90.00 103 HIS A C 1
ATOM 824 O O . HIS A 1 103 ? -5.911 -7.328 -6.256 1.00 90.00 103 HIS A O 1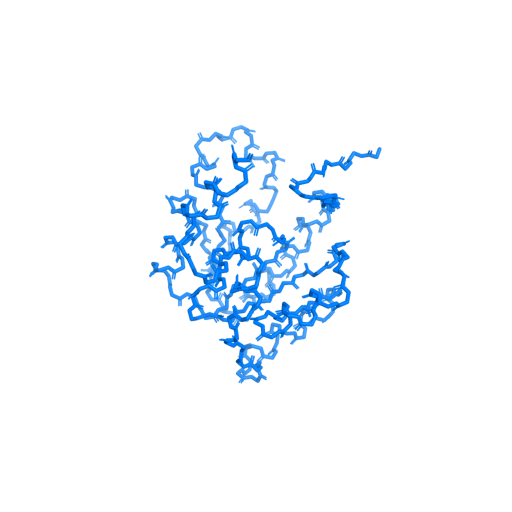
ATOM 830 N N . ASP A 1 104 ? -7.709 -8.480 -5.567 1.00 91.38 104 ASP A N 1
ATOM 831 C CA . ASP A 1 104 ? -8.683 -7.475 -5.997 1.00 91.38 104 ASP A CA 1
ATOM 832 C C . ASP A 1 104 ? -8.743 -6.331 -4.976 1.00 91.38 104 ASP A C 1
ATOM 834 O O . ASP A 1 104 ? -9.636 -6.244 -4.135 1.00 91.38 104 ASP A O 1
ATOM 838 N N . VAL A 1 105 ? -7.716 -5.484 -5.011 1.00 93.88 105 VAL A N 1
ATOM 839 C CA . VAL A 1 105 ? -7.507 -4.399 -4.054 1.00 93.88 105 VAL A CA 1
ATOM 840 C C . VAL A 1 105 ? -6.886 -3.182 -4.730 1.00 93.88 105 VAL A C 1
ATOM 842 O O . VAL A 1 105 ? -6.054 -3.324 -5.633 1.00 93.88 105 VAL A O 1
ATOM 845 N N . GLU A 1 106 ? -7.259 -1.975 -4.304 1.00 96.19 106 GLU A N 1
ATOM 846 C CA . GLU A 1 106 ? -6.522 -0.773 -4.705 1.00 96.19 106 GLU A CA 1
ATOM 847 C C . GLU A 1 106 ? -5.168 -0.727 -3.998 1.00 96.19 106 GLU A C 1
ATOM 849 O O . GLU A 1 106 ? -5.042 -1.139 -2.846 1.00 96.19 106 GLU A O 1
ATOM 854 N N . ILE A 1 107 ? -4.143 -0.211 -4.671 1.00 95.94 107 ILE A N 1
ATOM 855 C CA . ILE A 1 107 ? -2.800 -0.101 -4.097 1.00 95.94 107 ILE A CA 1
ATOM 856 C C . ILE A 1 107 ? -2.355 1.346 -4.237 1.00 95.94 107 ILE A C 1
ATOM 858 O O . ILE A 1 107 ? -2.267 1.853 -5.355 1.00 95.94 107 ILE A O 1
ATOM 862 N N . ILE A 1 108 ? -2.065 1.998 -3.113 1.00 95.62 108 ILE A N 1
ATOM 863 C CA . ILE A 1 108 ? -1.346 3.273 -3.085 1.00 95.62 108 ILE A CA 1
ATOM 864 C C . ILE A 1 108 ? 0.063 2.990 -2.584 1.00 95.62 108 ILE A C 1
ATOM 866 O O . ILE A 1 108 ? 0.247 2.379 -1.530 1.00 95.62 108 ILE A O 1
ATOM 870 N N . LEU A 1 109 ? 1.054 3.453 -3.331 1.00 92.56 109 LEU A N 1
ATOM 871 C CA . LEU A 1 109 ? 2.459 3.266 -3.013 1.00 92.56 109 LEU A CA 1
ATOM 872 C C . LEU A 1 109 ? 3.156 4.619 -2.942 1.00 92.56 109 LEU A C 1
ATOM 874 O O . LEU A 1 109 ? 3.163 5.385 -3.907 1.00 92.56 109 LEU A O 1
ATOM 878 N N . PHE A 1 110 ? 3.786 4.881 -1.803 1.00 89.69 110 PHE A N 1
ATOM 879 C CA . PHE A 1 110 ? 4.687 6.011 -1.660 1.00 89.69 110 PHE A CA 1
ATOM 880 C C . PHE A 1 110 ? 5.984 5.722 -2.428 1.00 89.69 110 PHE A C 1
ATOM 882 O O . PHE A 1 110 ? 6.744 4.827 -2.051 1.00 89.69 110 PHE A O 1
ATOM 889 N N . SER A 1 111 ? 6.218 6.438 -3.527 1.00 86.75 111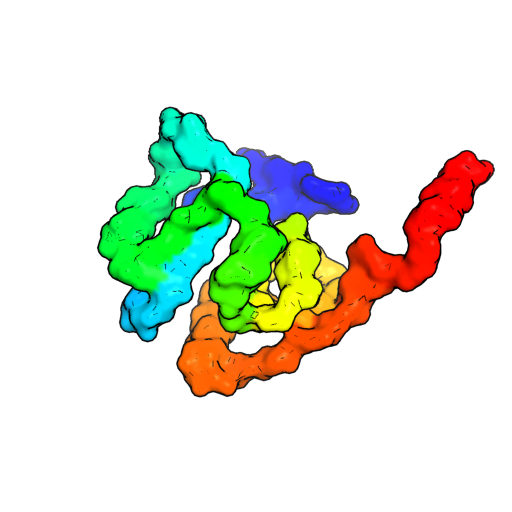 SER A N 1
ATOM 890 C CA . SER A 1 111 ? 7.314 6.160 -4.458 1.00 86.75 111 SER A CA 1
ATOM 891 C C . SER A 1 111 ? 8.635 6.807 -4.063 1.00 86.75 111 SER A C 1
ATOM 893 O O . SER A 1 111 ? 9.662 6.286 -4.465 1.00 86.75 111 SER A O 1
ATOM 895 N N . ASP A 1 112 ? 8.670 7.882 -3.275 1.00 81.88 112 ASP A N 1
ATOM 896 C CA . ASP A 1 112 ? 9.933 8.499 -2.831 1.00 81.88 112 ASP A CA 1
ATOM 897 C C . ASP A 1 112 ? 10.515 7.766 -1.593 1.00 81.88 112 ASP A C 1
ATOM 899 O O . ASP A 1 112 ? 9.797 7.520 -0.617 1.00 81.88 112 ASP A O 1
ATOM 903 N N . PRO A 1 113 ? 11.803 7.360 -1.587 1.00 74.44 113 PRO A N 1
ATOM 904 C CA . PRO A 1 113 ? 12.904 7.798 -2.455 1.00 74.44 113 PRO A CA 1
ATOM 905 C C . PRO A 1 113 ? 13.221 6.890 -3.652 1.00 74.44 113 PRO A C 1
ATOM 907 O O . PRO A 1 113 ? 14.290 7.010 -4.261 1.00 74.44 113 PRO A O 1
ATOM 910 N N . PHE A 1 114 ? 12.334 5.963 -3.996 1.00 77.25 114 PHE A N 1
ATOM 911 C CA . PHE A 1 114 ? 12.557 5.022 -5.083 1.00 77.25 114 PHE A CA 1
ATOM 912 C C . PHE A 1 114 ? 12.505 5.706 -6.454 1.00 77.25 114 PHE A C 1
ATOM 914 O O . PHE A 1 114 ? 11.598 6.466 -6.793 1.00 77.25 114 PHE A O 1
ATOM 921 N N . ARG A 1 115 ? 13.494 5.396 -7.297 1.00 80.12 115 ARG A N 1
ATOM 922 C CA . ARG A 1 115 ? 13.575 5.913 -8.666 1.00 80.12 115 ARG A CA 1
ATOM 923 C C . ARG A 1 115 ? 13.317 4.800 -9.666 1.00 80.12 115 ARG A C 1
ATOM 925 O O . ARG A 1 115 ? 14.196 3.994 -9.961 1.00 80.12 115 ARG A O 1
ATOM 932 N N . PHE A 1 116 ? 12.118 4.790 -10.231 1.00 79.81 116 PHE A N 1
ATOM 933 C CA . PHE A 1 116 ? 11.771 3.884 -11.318 1.00 79.81 116 PHE A CA 1
ATOM 934 C C . PHE A 1 116 ? 12.423 4.318 -12.634 1.00 79.81 116 PHE A C 1
ATOM 936 O O . PHE A 1 116 ? 12.458 5.504 -12.969 1.00 79.81 116 PHE A O 1
ATOM 943 N N . LYS A 1 117 ? 12.861 3.348 -13.444 1.00 84.56 117 LYS A N 1
ATOM 944 C CA . LYS A 1 117 ? 13.106 3.610 -14.870 1.00 84.56 117 LYS A CA 1
ATOM 945 C C . LYS A 1 117 ? 11.771 3.999 -15.531 1.00 84.56 117 LYS A C 1
ATOM 947 O O . LYS A 1 117 ? 10.760 3.385 -15.189 1.00 84.56 117 LYS A O 1
ATOM 952 N N . PRO A 1 118 ? 11.738 4.933 -16.503 1.00 86.19 118 PRO A N 1
ATOM 953 C CA . PRO A 1 118 ? 10.483 5.433 -17.075 1.00 86.19 118 PRO A CA 1
ATOM 954 C C . PRO A 1 118 ? 9.519 4.339 -17.559 1.00 86.19 118 PRO A C 1
ATOM 956 O O . PRO A 1 118 ? 8.349 4.357 -17.204 1.00 86.19 118 PRO A O 1
ATOM 959 N N . HIS A 1 119 ? 10.020 3.334 -18.285 1.00 83.31 119 HIS A N 1
ATOM 960 C CA . HIS A 1 119 ? 9.190 2.224 -18.771 1.00 83.31 119 HIS A CA 1
ATOM 961 C C . HIS A 1 119 ? 8.617 1.357 -17.639 1.00 83.31 119 HIS A C 1
ATOM 963 O O . HIS A 1 119 ? 7.475 0.920 -17.725 1.00 83.31 119 HIS A O 1
ATOM 969 N N . VAL A 1 120 ? 9.380 1.138 -16.562 1.00 83.31 120 VAL A N 1
ATOM 970 C CA . VAL A 1 120 ? 8.909 0.392 -15.385 1.00 83.31 120 VAL A CA 1
ATOM 971 C C . VAL A 1 120 ? 7.819 1.180 -14.674 1.00 83.31 120 VAL A C 1
ATOM 973 O O . VAL A 1 120 ? 6.789 0.611 -14.330 1.00 83.31 120 VAL A O 1
ATOM 976 N N . ARG A 1 121 ? 8.012 2.495 -14.504 1.00 88.56 121 ARG A N 1
ATOM 977 C CA . ARG A 1 121 ? 7.017 3.373 -13.880 1.00 88.56 121 ARG A CA 1
ATOM 978 C C . ARG A 1 121 ? 5.678 3.289 -14.603 1.00 88.56 121 ARG A C 1
ATOM 980 O O . ARG A 1 121 ? 4.668 3.030 -13.963 1.00 88.56 121 ARG A O 1
ATOM 987 N N . THR A 1 122 ? 5.696 3.408 -15.930 1.00 89.25 122 THR A N 1
ATOM 988 C CA . THR A 1 122 ? 4.487 3.301 -16.754 1.00 89.25 122 THR A CA 1
ATOM 989 C C . THR A 1 122 ? 3.770 1.965 -16.570 1.00 89.25 122 THR A C 1
ATOM 991 O O . THR A 1 122 ? 2.547 1.935 -16.583 1.00 89.25 122 THR A O 1
ATOM 994 N N . LEU A 1 123 ? 4.497 0.859 -16.397 1.00 86.38 123 LEU A N 1
ATOM 995 C CA . LEU A 1 123 ? 3.881 -0.446 -16.141 1.00 86.38 123 LEU A CA 1
ATOM 996 C C . LEU A 1 123 ? 3.281 -0.529 -14.733 1.00 86.38 123 LEU A C 1
ATOM 998 O O . LEU A 1 123 ? 2.156 -0.998 -14.579 1.00 86.38 123 LEU A O 1
ATOM 1002 N N . VAL A 1 124 ? 3.999 -0.042 -13.719 1.00 88.94 124 VAL A N 1
ATOM 1003 C CA . VAL A 1 124 ? 3.532 -0.024 -12.324 1.00 88.94 124 VAL A CA 1
ATOM 1004 C C . VAL A 1 124 ? 2.274 0.838 -12.172 1.00 88.94 124 VAL A C 1
ATOM 1006 O O . VAL A 1 124 ? 1.307 0.399 -11.551 1.00 88.94 124 VAL A O 1
ATOM 1009 N N . GLU A 1 125 ? 2.235 2.014 -12.804 1.00 93.69 125 GLU A N 1
ATOM 1010 C CA . GLU A 1 125 ? 1.099 2.951 -12.763 1.00 93.69 125 GLU A CA 1
ATOM 1011 C C . GLU A 1 125 ? -0.194 2.384 -13.374 1.00 93.69 125 GLU A C 1
ATOM 1013 O O . GLU A 1 125 ? -1.277 2.902 -13.116 1.00 93.69 125 GLU A O 1
ATOM 1018 N N . LYS A 1 126 ? -0.129 1.284 -14.139 1.00 92.56 126 LYS A N 1
ATOM 1019 C CA . LYS A 1 126 ? -1.332 0.588 -14.628 1.00 92.56 126 LYS A CA 1
ATOM 1020 C C . LYS A 1 126 ? -2.038 -0.233 -13.537 1.00 92.56 126 LYS A C 1
ATOM 1022 O O . LYS A 1 126 ? -3.199 -0.608 -13.719 1.00 92.56 126 LYS A O 1
ATOM 1027 N N . ARG A 1 127 ? -1.356 -0.541 -12.425 1.00 93.62 127 ARG A N 1
ATOM 1028 C CA . ARG A 1 127 ? -1.877 -1.354 -11.306 1.00 93.62 127 ARG A CA 1
ATOM 1029 C C . ARG A 1 127 ? -1.875 -0.624 -9.965 1.00 93.62 127 ARG A C 1
ATOM 1031 O O . ARG A 1 127 ? -2.681 -0.966 -9.099 1.00 93.62 127 ARG A O 1
ATOM 1038 N N . VAL A 1 128 ? -0.972 0.336 -9.796 1.00 95.06 128 VAL A N 1
ATOM 1039 C CA . VAL A 1 128 ? -0.655 0.981 -8.522 1.00 95.06 128 VAL A CA 1
ATOM 1040 C C . VAL A 1 128 ? -0.738 2.493 -8.670 1.00 95.06 128 VAL A C 1
ATOM 1042 O O . VAL A 1 128 ? -0.156 3.067 -9.586 1.00 95.06 128 VAL A O 1
ATOM 1045 N N . HIS A 1 129 ? -1.397 3.151 -7.723 1.00 96.75 129 HIS A N 1
ATOM 1046 C CA . HIS A 1 129 ? -1.384 4.604 -7.609 1.00 96.75 129 HIS A CA 1
ATOM 1047 C C . HIS A 1 129 ? -0.088 5.042 -6.926 1.00 96.75 129 HIS A C 1
ATOM 1049 O O . HIS A 1 129 ? 0.109 4.789 -5.735 1.00 96.75 129 HIS A O 1
ATOM 1055 N N . LEU A 1 130 ? 0.811 5.674 -7.677 1.00 94.88 130 LEU A N 1
ATOM 1056 C CA . LEU A 1 130 ? 2.068 6.192 -7.138 1.00 94.88 130 LEU A CA 1
ATOM 1057 C C . LEU A 1 130 ? 1.875 7.582 -6.530 1.00 94.88 130 LEU A C 1
ATOM 1059 O O . LEU A 1 130 ? 1.205 8.437 -7.108 1.00 94.88 130 LEU A O 1
ATOM 1063 N N . ALA A 1 131 ? 2.515 7.817 -5.389 1.00 93.81 131 ALA A N 1
ATOM 1064 C CA . ALA A 1 131 ? 2.613 9.126 -4.761 1.00 93.81 131 ALA A CA 1
ATOM 1065 C C . ALA A 1 131 ? 4.072 9.480 -4.487 1.00 93.81 131 ALA A C 1
ATOM 1067 O O . ALA A 1 131 ? 4.709 8.890 -3.613 1.00 93.81 131 ALA A O 1
ATOM 1068 N N . ASP A 1 132 ? 4.574 10.478 -5.210 1.00 90.19 132 ASP A N 1
ATOM 1069 C CA . ASP A 1 132 ? 5.955 10.946 -5.072 1.00 90.19 132 ASP A CA 1
ATOM 1070 C C . ASP A 1 132 ? 6.138 11.867 -3.855 1.00 90.19 132 ASP A C 1
ATOM 1072 O O . ASP A 1 132 ? 7.253 12.058 -3.377 1.00 90.19 132 ASP A O 1
ATOM 1076 N N . THR A 1 133 ? 5.047 12.436 -3.336 1.00 90.81 133 THR A N 1
ATOM 1077 C CA . THR A 1 133 ? 5.054 13.328 -2.173 1.00 90.81 133 THR A CA 1
ATOM 1078 C C . THR A 1 133 ? 4.001 12.921 -1.149 1.00 90.81 133 THR A C 1
ATOM 1080 O O . THR A 1 133 ? 3.046 12.197 -1.448 1.00 90.81 133 THR A O 1
ATOM 1083 N N . PHE A 1 134 ? 4.149 13.414 0.083 1.00 88.31 134 PHE A N 1
ATOM 1084 C CA . PHE A 1 134 ? 3.140 13.215 1.123 1.00 88.31 134 PHE A CA 1
ATOM 1085 C C . PHE A 1 134 ? 1.806 13.850 0.739 1.00 88.31 134 PHE A C 1
ATOM 1087 O O . PHE A 1 134 ? 0.751 13.259 0.948 1.00 88.31 134 PHE A O 1
ATOM 1094 N N . GLU A 1 135 ? 1.837 15.024 0.123 1.00 92.25 135 GLU A N 1
ATOM 1095 C CA . GLU A 1 135 ? 0.652 15.734 -0.336 1.00 92.25 135 GLU A CA 1
ATOM 1096 C C . GLU A 1 135 ? -0.111 14.928 -1.393 1.00 92.25 135 GLU A C 1
ATOM 1098 O O . GLU A 1 135 ? -1.338 14.834 -1.322 1.00 92.25 135 GLU A O 1
ATOM 1103 N N . ASP A 1 136 ? 0.593 14.313 -2.344 1.00 94.38 136 ASP A N 1
ATOM 1104 C CA . ASP A 1 136 ? -0.025 13.462 -3.367 1.00 94.38 136 ASP A CA 1
ATOM 1105 C C . ASP A 1 136 ? -0.625 12.202 -2.755 1.00 94.38 136 ASP A C 1
ATOM 1107 O O . ASP A 1 136 ? -1.761 11.835 -3.057 1.00 94.38 136 ASP A O 1
ATOM 1111 N N . PHE A 1 137 ? 0.088 11.601 -1.809 1.00 92.69 137 PHE A N 1
ATOM 1112 C CA . PHE A 1 137 ? -0.389 10.440 -1.075 1.00 92.69 137 PHE A CA 1
ATOM 1113 C C . PHE A 1 137 ? -1.697 10.732 -0.327 1.00 92.69 137 PHE A C 1
ATOM 1115 O O . PHE A 1 137 ? -2.667 9.979 -0.432 1.00 92.69 137 PHE A O 1
ATOM 1122 N N . MET A 1 138 ? -1.769 11.867 0.373 1.00 92.50 138 MET A N 1
ATOM 1123 C CA . MET A 1 138 ? -2.981 12.282 1.084 1.00 92.50 138 MET A CA 1
ATOM 1124 C C . MET A 1 138 ? -4.147 12.570 0.135 1.00 92.50 138 MET A C 1
ATOM 1126 O O . MET A 1 138 ? -5.291 12.237 0.455 1.00 92.50 138 MET A O 1
ATOM 1130 N N . LYS A 1 139 ? -3.885 13.150 -1.044 1.00 94.94 139 LYS A N 1
ATOM 1131 C CA . LYS A 1 139 ? -4.917 13.341 -2.075 1.00 94.94 139 LYS A CA 1
ATOM 1132 C C . LYS A 1 139 ? -5.482 12.004 -2.549 1.00 94.94 139 LYS A C 1
ATOM 1134 O O . LYS A 1 139 ? -6.700 11.880 -2.635 1.00 94.94 139 LYS A O 1
ATOM 1139 N N . LEU A 1 140 ? -4.635 11.006 -2.807 1.00 96.31 140 LEU A N 1
ATOM 1140 C CA . LEU A 1 140 ? -5.086 9.677 -3.233 1.00 96.31 140 LEU A CA 1
ATOM 1141 C C . LEU A 1 140 ? -5.948 8.996 -2.164 1.00 96.31 140 LEU A C 1
ATOM 1143 O O . LEU A 1 140 ? -7.007 8.461 -2.492 1.00 96.31 140 LEU A O 1
ATOM 1147 N N . ILE A 1 141 ? -5.557 9.078 -0.886 1.00 93.62 141 ILE A N 1
ATOM 1148 C CA . ILE A 1 141 ? -6.381 8.568 0.223 1.00 93.62 141 ILE A CA 1
ATOM 1149 C C . ILE A 1 141 ? -7.739 9.276 0.256 1.00 93.62 141 ILE A C 1
ATOM 1151 O O . ILE A 1 141 ? -8.772 8.624 0.389 1.00 93.62 141 ILE A O 1
ATOM 1155 N N . LEU A 1 142 ? -7.768 10.602 0.115 1.00 94.44 142 LEU A N 1
ATOM 1156 C CA . LEU A 1 142 ? -9.019 11.360 0.088 1.00 94.44 142 LEU A CA 1
ATOM 1157 C C . LEU A 1 142 ? -9.916 10.968 -1.092 1.00 94.44 142 LEU A C 1
ATOM 1159 O O . LEU A 1 142 ? -11.123 10.832 -0.900 1.00 94.44 142 LEU A O 1
ATOM 1163 N N . CYS A 1 143 ? -9.354 10.769 -2.287 1.00 96.38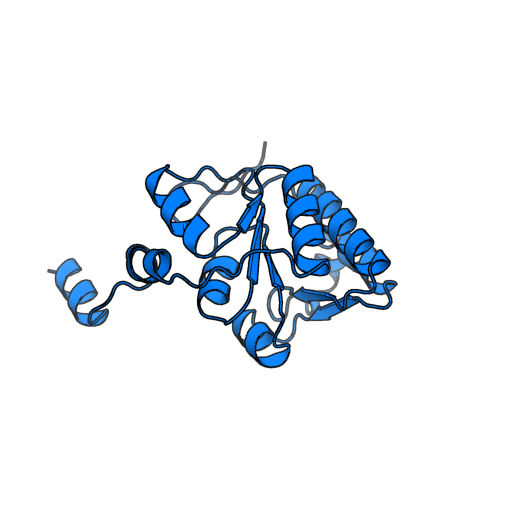 143 CYS A N 1
ATOM 1164 C CA . CYS A 1 143 ? -10.101 10.258 -3.438 1.00 96.38 143 CYS A CA 1
ATOM 1165 C C . CYS A 1 143 ? -10.673 8.868 -3.144 1.00 96.38 143 CYS A C 1
ATOM 1167 O O . CYS A 1 143 ? -11.846 8.621 -3.409 1.00 96.38 143 CYS A O 1
ATOM 1169 N N . PHE A 1 144 ? -9.885 7.981 -2.530 1.00 95.62 144 PHE A N 1
ATOM 1170 C CA . PHE A 1 144 ? -10.341 6.643 -2.156 1.00 95.62 144 PHE A CA 1
ATOM 1171 C C . PHE A 1 144 ? -11.513 6.689 -1.174 1.00 95.62 144 PHE A C 1
ATOM 1173 O O . PHE A 1 144 ? -12.540 6.057 -1.409 1.00 95.62 144 PHE A O 1
ATOM 1180 N N . LEU A 1 145 ? -11.396 7.484 -0.108 1.00 92.56 145 LEU A N 1
ATOM 1181 C CA . LEU A 1 145 ? -12.445 7.628 0.905 1.00 92.56 145 LEU A CA 1
ATOM 1182 C C . LEU A 1 145 ? -13.750 8.203 0.332 1.00 92.56 145 LEU A C 1
ATOM 1184 O O . LEU A 1 145 ? -14.824 7.900 0.846 1.00 92.56 145 LEU A O 1
ATOM 1188 N N . LYS A 1 146 ? -13.667 9.008 -0.732 1.00 94.56 146 LYS A N 1
ATOM 1189 C CA . LYS A 1 146 ? -14.829 9.552 -1.452 1.00 94.56 146 LYS A CA 1
ATOM 1190 C C . LYS A 1 146 ? -15.405 8.602 -2.506 1.00 94.56 146 LYS A C 1
ATOM 1192 O O . LYS A 1 146 ? -16.505 8.850 -2.985 1.00 94.56 146 LYS A O 1
ATOM 1197 N N . GLY A 1 147 ? -14.697 7.524 -2.845 1.00 95.31 147 GLY A N 1
ATOM 1198 C CA . GLY A 1 147 ? -15.061 6.625 -3.944 1.00 95.31 147 GLY A CA 1
ATOM 1199 C C . GLY A 1 147 ? -14.666 7.140 -5.333 1.00 95.31 147 GLY A C 1
ATOM 1200 O O . GLY A 1 147 ? -15.113 6.584 -6.329 1.00 95.31 147 GLY A O 1
ATOM 1201 N N . ASP A 1 148 ? -13.817 8.168 -5.399 1.00 96.88 148 ASP A N 1
ATOM 1202 C CA . ASP A 1 148 ? -13.368 8.812 -6.640 1.00 96.88 148 ASP A CA 1
ATOM 1203 C C . ASP A 1 148 ? -12.015 8.268 -7.136 1.00 96.88 148 ASP A C 1
ATOM 1205 O O . ASP A 1 148 ? -11.516 8.695 -8.179 1.00 96.88 148 ASP A O 1
ATOM 1209 N N . LEU A 1 149 ? -11.371 7.365 -6.383 1.00 96.38 149 LEU A N 1
ATOM 1210 C CA . LEU A 1 149 ? -10.094 6.782 -6.797 1.00 96.38 149 LEU A CA 1
ATOM 1211 C C . LEU A 1 149 ? -10.315 5.825 -7.983 1.00 96.38 149 LEU A C 1
ATOM 1213 O O . LEU A 1 149 ? -11.087 4.875 -7.845 1.00 96.38 149 LEU A O 1
ATOM 1217 N N . PRO A 1 150 ? -9.631 6.023 -9.127 1.00 94.56 150 PRO A N 1
ATOM 1218 C CA . PRO A 1 150 ? -9.765 5.126 -10.268 1.00 94.56 150 PRO A CA 1
ATOM 1219 C C . PRO A 1 150 ? -9.351 3.694 -9.924 1.00 94.56 150 PRO A C 1
ATOM 1221 O O . PRO A 1 150 ? -8.316 3.469 -9.301 1.00 94.56 150 PRO A O 1
ATOM 1224 N N . THR A 1 151 ? -10.123 2.719 -10.388 1.00 94.50 151 THR A N 1
ATOM 1225 C CA . THR A 1 151 ? -9.797 1.301 -10.225 1.00 94.50 151 THR A CA 1
ATOM 1226 C C . THR A 1 151 ? -8.706 0.878 -11.205 1.00 94.50 151 THR A C 1
ATOM 1228 O O . THR A 1 151 ? -8.878 0.991 -12.420 1.00 94.50 151 THR A O 1
ATOM 1231 N N . LEU A 1 152 ? -7.597 0.346 -10.686 1.00 94.06 152 LEU A N 1
ATOM 1232 C CA . LEU A 1 152 ? -6.472 -0.152 -11.488 1.00 94.06 152 LEU A CA 1
ATOM 1233 C C . LEU A 1 152 ? -6.336 -1.675 -11.352 1.00 94.06 152 LEU A C 1
ATOM 1235 O O . LEU A 1 152 ? -6.114 -2.180 -10.254 1.00 94.06 152 LEU A O 1
ATOM 1239 N N . ARG A 1 153 ? -6.469 -2.434 -12.449 1.00 88.56 153 ARG A N 1
ATOM 1240 C CA . ARG A 1 153 ? -6.471 -3.921 -12.438 1.00 88.56 153 ARG A CA 1
ATOM 1241 C C . ARG A 1 153 ? -5.587 -4.572 -13.502 1.00 88.56 153 ARG A C 1
ATOM 1243 O O . ARG A 1 153 ? -5.759 -5.740 -13.826 1.00 88.56 153 ARG A O 1
ATOM 1250 N N . ASN A 1 154 ? -4.647 -3.830 -14.070 1.00 89.94 154 ASN A N 1
ATOM 1251 C CA . ASN A 1 154 ? -3.767 -4.366 -15.102 1.00 89.94 154 ASN A CA 1
ATOM 1252 C C . ASN A 1 154 ? -2.673 -5.273 -14.497 1.00 89.94 154 ASN A C 1
ATOM 1254 O O . ASN A 1 154 ? -2.038 -4.905 -13.512 1.00 89.94 154 ASN A O 1
ATOM 1258 N N . SER A 1 155 ? -2.439 -6.440 -15.098 1.00 83.44 155 SER A N 1
ATOM 1259 C CA . SER A 1 155 ? -1.445 -7.433 -14.661 1.00 83.44 155 SER A CA 1
ATOM 1260 C C . SER A 1 155 ? -0.138 -7.408 -15.467 1.00 83.44 155 SER A C 1
ATOM 1262 O O . SER A 1 155 ? 0.775 -8.176 -15.177 1.00 83.44 155 SER A O 1
ATOM 1264 N N . GLU A 1 156 ? 0.009 -6.511 -16.443 1.00 84.00 156 GLU A N 1
ATOM 1265 C CA . GLU A 1 156 ? 1.123 -6.500 -17.405 1.00 84.00 156 GLU A CA 1
ATOM 1266 C C . GLU A 1 156 ? 2.484 -6.332 -16.724 1.00 84.00 156 GLU A C 1
ATOM 1268 O O . GLU A 1 156 ? 3.449 -6.996 -17.094 1.00 84.00 156 GLU A O 1
ATOM 1273 N N . PHE A 1 157 ? 2.571 -5.486 -15.690 1.00 80.19 157 PHE A N 1
ATOM 1274 C CA . PHE A 1 157 ? 3.793 -5.350 -14.895 1.00 80.19 157 PHE A CA 1
ATOM 1275 C C . PHE A 1 157 ? 4.223 -6.693 -14.290 1.00 80.19 157 PHE A C 1
ATOM 1277 O O . PHE A 1 157 ? 5.388 -7.080 -14.391 1.00 80.19 157 PHE A O 1
ATOM 1284 N N . TYR A 1 158 ? 3.274 -7.420 -13.702 1.00 77.75 158 TYR A N 1
ATOM 1285 C CA . TYR A 1 158 ? 3.533 -8.719 -13.098 1.00 77.75 158 TYR A CA 1
ATOM 1286 C C . TYR A 1 158 ? 3.963 -9.753 -14.139 1.00 77.75 158 TYR A C 1
ATOM 1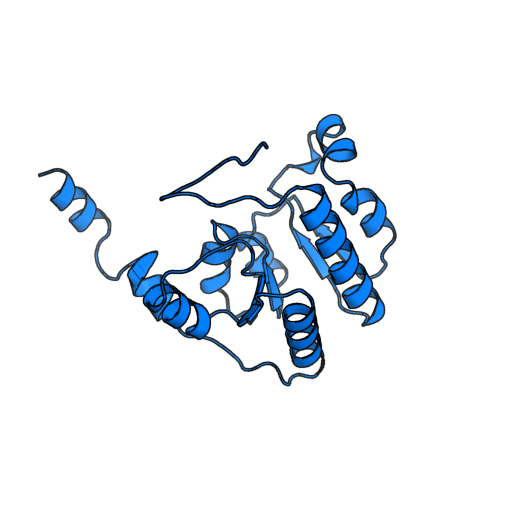288 O O . TYR A 1 158 ? 5.003 -10.395 -13.982 1.00 77.75 158 TYR A O 1
ATOM 1296 N N . GLU A 1 159 ? 3.190 -9.863 -15.216 1.00 81.19 159 GLU A N 1
ATOM 1297 C CA . GLU A 1 159 ? 3.429 -10.792 -16.322 1.00 81.19 159 GLU A CA 1
ATOM 1298 C C . GLU A 1 159 ? 4.700 -10.459 -17.111 1.00 81.19 159 GLU A C 1
ATOM 1300 O O . GLU A 1 159 ? 5.195 -11.283 -17.867 1.00 81.19 159 GLU A O 1
ATOM 1305 N N . THR A 1 160 ? 5.256 -9.260 -16.969 1.00 77.94 160 THR A N 1
ATOM 1306 C CA . THR A 1 160 ? 6.506 -8.899 -17.650 1.00 77.94 160 THR A CA 1
ATOM 1307 C C . THR A 1 160 ? 7.714 -9.079 -16.737 1.00 77.94 160 THR A C 1
ATOM 1309 O O . THR A 1 160 ? 8.768 -9.523 -17.193 1.00 77.94 160 THR A O 1
ATOM 1312 N N . HIS A 1 161 ? 7.588 -8.740 -15.450 1.00 72.88 161 HIS A N 1
ATOM 1313 C CA . HIS A 1 161 ? 8.750 -8.550 -14.575 1.00 72.88 161 HIS A CA 1
ATOM 1314 C C . HIS A 1 161 ? 8.798 -9.434 -13.331 1.00 72.88 161 HIS A C 1
ATOM 1316 O O . HIS A 1 161 ? 9.878 -9.580 -12.766 1.00 72.88 161 HIS A O 1
ATOM 1322 N N . ILE A 1 162 ? 7.681 -10.016 -12.893 1.00 73.25 162 ILE A N 1
ATOM 1323 C CA . ILE A 1 162 ? 7.645 -10.816 -11.660 1.00 73.25 162 ILE A CA 1
ATOM 1324 C C . ILE A 1 162 ? 7.449 -12.298 -11.991 1.00 73.25 162 ILE A C 1
ATOM 1326 O O . ILE A 1 162 ? 8.268 -13.121 -11.593 1.00 73.25 162 ILE A O 1
ATOM 1330 N N . CYS A 1 163 ? 6.403 -12.652 -12.739 1.00 76.50 163 CYS A N 1
ATOM 1331 C CA . CYS A 1 163 ? 6.155 -14.031 -13.160 1.00 76.50 163 CYS A CA 1
ATOM 1332 C C . CYS A 1 163 ? 5.728 -14.052 -14.627 1.00 76.50 163 CYS A C 1
ATOM 1334 O O . CYS A 1 163 ? 4.532 -14.064 -14.929 1.00 76.50 163 CYS A O 1
ATOM 1336 N N . PRO A 1 164 ? 6.690 -14.027 -15.564 1.00 75.75 164 PRO A N 1
ATOM 1337 C CA . PRO A 1 164 ? 6.325 -13.983 -16.960 1.00 75.75 164 PRO A CA 1
ATOM 1338 C C . PRO A 1 164 ? 5.678 -15.287 -17.408 1.00 75.75 164 PRO A C 1
ATOM 1340 O O . PRO A 1 164 ? 6.056 -16.340 -16.890 1.00 75.75 164 PRO A O 1
ATOM 1343 N N . PRO A 1 165 ? 4.739 -15.260 -18.365 1.00 70.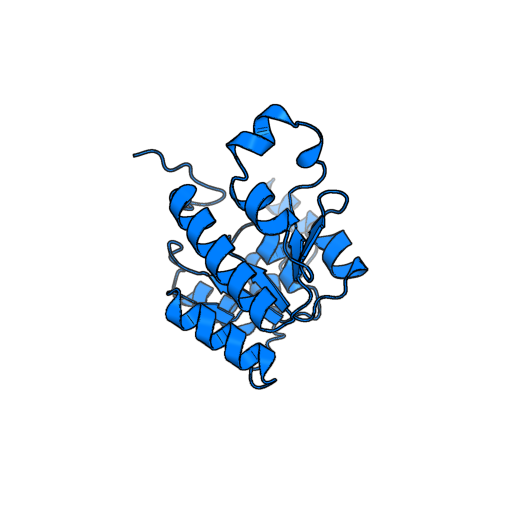88 165 PRO A N 1
ATOM 1344 C CA . PRO A 1 165 ? 4.060 -16.463 -18.826 1.00 70.88 165 PRO A CA 1
ATOM 1345 C C . PRO A 1 165 ? 5.057 -17.505 -19.361 1.00 70.88 165 PRO A C 1
ATOM 1347 O O . PRO A 1 165 ? 6.103 -17.166 -19.917 1.00 70.88 165 PRO A O 1
ATOM 1350 N N . GLY A 1 166 ? 4.732 -18.786 -19.169 1.00 74.31 166 GLY A N 1
ATOM 1351 C CA . GLY A 1 166 ? 5.566 -19.930 -19.557 1.00 74.31 166 GLY A CA 1
ATOM 1352 C C . GLY A 1 166 ? 6.049 -20.768 -18.371 1.00 74.31 166 GLY A C 1
ATOM 1353 O O . GLY A 1 166 ? 5.970 -20.359 -17.212 1.00 74.31 166 GLY A O 1
ATOM 1354 N N . ASN A 1 167 ? 6.567 -21.964 -18.650 1.00 71.19 167 ASN A N 1
ATOM 1355 C CA . ASN A 1 167 ? 7.067 -22.862 -17.615 1.00 71.19 167 ASN A CA 1
ATOM 1356 C C . ASN A 1 167 ? 8.342 -22.279 -16.980 1.00 71.19 167 ASN A C 1
ATOM 1358 O O . ASN A 1 167 ? 9.356 -22.067 -17.647 1.00 71.19 167 ASN A O 1
ATOM 1362 N N . VAL A 1 168 ? 8.281 -21.969 -15.683 1.00 72.56 168 VAL A N 1
ATOM 1363 C CA . VAL A 1 168 ? 9.423 -21.437 -14.922 1.00 72.56 168 VAL A CA 1
ATOM 1364 C C . VAL A 1 168 ? 10.588 -22.430 -14.930 1.00 72.56 168 VAL A C 1
ATOM 1366 O O . VAL A 1 168 ? 11.736 -22.011 -15.058 1.00 72.56 168 VAL A O 1
ATOM 1369 N N . PHE A 1 169 ? 10.305 -23.736 -14.884 1.00 66.12 169 PHE A N 1
ATOM 1370 C CA . PHE A 1 169 ? 11.342 -24.766 -14.910 1.00 66.12 169 PHE A CA 1
ATOM 1371 C C . PHE A 1 169 ? 12.113 -24.780 -16.227 1.00 66.12 169 PHE A C 1
ATOM 1373 O O . PHE A 1 169 ? 13.337 -24.860 -16.198 1.00 66.12 169 PHE A O 1
ATOM 1380 N N . ASP A 1 170 ? 11.432 -24.633 -17.364 1.00 71.19 170 ASP A N 1
ATOM 1381 C CA . ASP A 1 170 ? 12.090 -24.666 -18.675 1.00 71.19 170 ASP A CA 1
ATOM 1382 C C . ASP A 1 170 ? 13.078 -23.499 -18.829 1.00 71.19 170 ASP A C 1
ATOM 1384 O O . ASP A 1 170 ? 14.199 -23.689 -19.291 1.00 71.19 170 ASP A O 1
ATOM 1388 N N . ARG A 1 171 ? 12.725 -22.313 -18.320 1.00 65.44 171 ARG A N 1
ATOM 1389 C CA . ARG A 1 171 ? 13.604 -21.131 -18.335 1.00 65.44 171 ARG A CA 1
ATOM 1390 C C . ARG A 1 171 ? 14.801 -21.252 -17.396 1.00 65.44 171 ARG A C 1
ATOM 1392 O O . ARG A 1 171 ? 15.901 -20.836 -17.748 1.00 65.44 171 ARG A O 1
ATOM 1399 N N . VAL A 1 172 ? 14.606 -21.829 -16.210 1.00 69.56 172 VAL A N 1
ATOM 1400 C CA . VAL A 1 172 ? 15.718 -22.106 -15.285 1.00 69.56 172 VAL A CA 1
ATOM 1401 C C . VAL A 1 172 ? 16.675 -23.127 -15.904 1.00 69.56 172 VAL A C 1
ATOM 1403 O O . VAL A 1 172 ? 17.888 -22.960 -15.824 1.00 69.56 172 VAL A O 1
ATOM 1406 N N . LEU A 1 173 ? 16.145 -24.155 -16.570 1.00 66.75 173 LEU A N 1
ATOM 1407 C CA . LEU A 1 173 ? 16.952 -25.166 -17.252 1.00 66.75 173 LEU A CA 1
ATOM 1408 C C . LEU A 1 173 ? 17.727 -24.603 -18.452 1.00 66.75 173 LEU A C 1
ATOM 1410 O O . LEU A 1 173 ? 18.841 -25.054 -18.701 1.00 66.75 173 LEU A O 1
ATOM 1414 N N . GLU A 1 174 ? 17.182 -23.623 -19.174 1.00 70.81 174 GLU A N 1
ATOM 1415 C CA . GLU A 1 174 ? 17.890 -22.926 -20.259 1.00 70.81 174 GLU A CA 1
ATOM 1416 C C . GLU A 1 174 ? 19.071 -22.084 -19.766 1.00 70.81 174 GLU A C 1
ATOM 1418 O O . GLU A 1 174 ? 20.085 -22.023 -20.449 1.00 70.81 174 GLU A O 1
ATOM 1423 N N . GLN A 1 175 ? 18.981 -21.475 -18.580 1.00 64.75 175 GLN A N 1
ATOM 1424 C CA . GLN A 1 175 ? 20.079 -20.684 -18.001 1.00 64.75 175 GLN A CA 1
ATOM 1425 C C . GLN A 1 175 ? 21.208 -21.533 -17.400 1.00 64.75 175 GLN A C 1
ATOM 1427 O O . GLN A 1 175 ? 22.291 -21.018 -17.130 1.00 64.75 175 GLN A O 1
ATOM 1432 N N . LEU A 1 176 ? 20.950 -22.820 -17.158 1.00 66.62 176 LEU A N 1
ATOM 1433 C CA . LEU A 1 176 ? 21.929 -23.777 -16.637 1.00 66.62 176 LEU A CA 1
ATOM 1434 C C . LEU A 1 176 ? 22.676 -24.540 -17.748 1.00 66.62 176 LEU A C 1
ATOM 1436 O O . LEU A 1 176 ? 23.508 -25.393 -17.433 1.00 66.62 176 LEU A O 1
ATOM 1440 N N . ARG A 1 177 ? 22.364 -24.270 -19.021 1.00 58.84 177 ARG A N 1
ATOM 1441 C CA . ARG A 1 177 ? 23.037 -24.823 -20.205 1.00 58.84 177 ARG A CA 1
ATOM 1442 C C . ARG A 1 177 ? 24.027 -23.822 -20.783 1.00 58.84 177 ARG A C 1
ATOM 1444 O O . ARG A 1 177 ? 25.076 -24.297 -21.268 1.00 58.84 177 ARG A O 1
#

Radius of gyration: 17.51 Å; chains: 1; bounding box: 40×41×44 Å

Sequence (177 aa):
MNFSCDIFNGDMFPRADLVLERQLRIINFLETCGASVVIKLFKGSLKNRPWNENMFGSFHAIKNLRHCAVNDELTLDEALLHYHPKLVILENLGTPLSDSVFHDVEIILFSDPFRFKPHVRTLVEKRVHLADTFEDFMKLILCFLKGDLPTLRNSEFYETHICPPGNVFDRVLEQLR